Protein AF-A0A139DGC3-F1 (afdb_monomer)

Radius of gyration: 12.42 Å; Cα contacts (8 Å, |Δi|>4): 43; chains: 1; bounding box: 24×18×41 Å

Mean predicted aligned error: 3.16 Å

Sequence (75 aa):
MAFECVLKAWEDHQSELRRYLVSRLPDPAMADDFLQDVFCRAMRAGQTFCELDNPRAWLFRVARNALTDNIRLRK

Structure (mmCIF, N/CA/C/O backbone):
data_AF-A0A139DGC3-F1
#
_entry.id   AF-A0A139DGC3-F1
#
loop_
_atom_site.group_PDB
_atom_site.id
_atom_site.type_symbol
_atom_site.label_atom_id
_atom_site.label_alt_id
_atom_site.label_comp_id
_atom_site.label_asym_id
_atom_site.label_entity_id
_atom_site.label_seq_id
_atom_site.pdbx_PDB_ins_code
_atom_site.Cartn_x
_atom_site.Cartn_y
_atom_site.Cartn_z
_atom_site.occupancy
_atom_site.B_iso_or_equiv
_atom_site.auth_seq_id
_atom_site.auth_comp_id
_atom_site.auth_asym_id
_atom_site.auth_atom_id
_atom_site.pdbx_PDB_model_num
ATOM 1 N N . MET A 1 1 ? -0.109 8.806 19.276 1.00 53.34 1 MET A N 1
ATOM 2 C CA . MET A 1 1 ? 0.194 9.516 18.008 1.00 53.34 1 MET A CA 1
ATOM 3 C C . MET A 1 1 ? -0.877 9.161 16.989 1.00 53.34 1 MET A C 1
ATOM 5 O O . MET A 1 1 ? -1.534 8.145 17.181 1.00 53.34 1 MET A O 1
ATOM 9 N N . ALA A 1 2 ? -1.100 9.983 15.960 1.00 69.31 2 ALA A N 1
ATOM 10 C CA . ALA A 1 2 ? -2.094 9.670 14.933 1.00 69.31 2 ALA A CA 1
ATOM 11 C C . ALA A 1 2 ? -1.818 8.280 14.315 1.00 69.31 2 ALA A C 1
ATOM 13 O O . ALA A 1 2 ? -0.718 8.025 13.835 1.00 69.31 2 ALA A O 1
ATOM 14 N N . PHE A 1 3 ? -2.822 7.403 14.407 1.00 83.56 3 PHE A N 1
ATOM 15 C CA . PHE A 1 3 ? -2.944 6.067 13.804 1.00 83.56 3 PHE A CA 1
ATOM 16 C C . PHE A 1 3 ? -1.772 5.083 14.008 1.00 83.56 3 PHE A C 1
ATOM 18 O O . PHE A 1 3 ? -1.207 4.560 13.051 1.00 83.56 3 PHE A O 1
ATOM 25 N N . GLU A 1 4 ? -1.470 4.736 15.264 1.00 92.19 4 GLU A N 1
ATOM 26 C CA . GLU A 1 4 ? -0.507 3.671 15.622 1.00 92.19 4 GLU 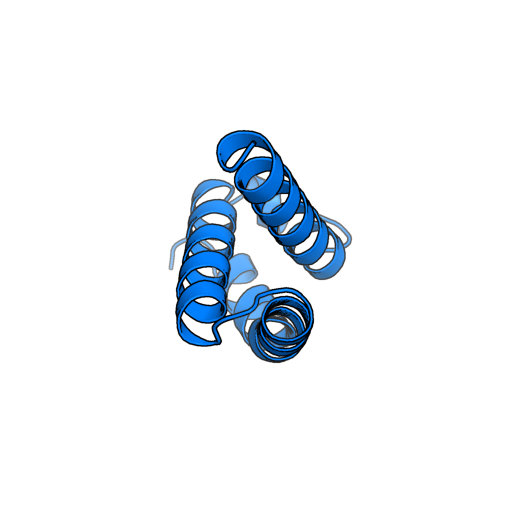A CA 1
ATOM 27 C C . GLU A 1 4 ? -0.813 2.318 14.947 1.00 92.19 4 GLU A C 1
ATOM 29 O O . GLU A 1 4 ? 0.102 1.599 14.552 1.00 92.19 4 GLU A O 1
ATOM 34 N N . CYS A 1 5 ? -2.096 2.014 14.717 1.00 94.88 5 CYS A N 1
ATOM 35 C CA . CYS A 1 5 ? -2.532 0.828 13.974 1.00 94.88 5 CYS A CA 1
ATOM 36 C C . CYS A 1 5 ? -1.938 0.773 12.548 1.00 94.88 5 CYS A C 1
ATOM 38 O O . CYS A 1 5 ? -1.573 -0.301 12.070 1.00 94.88 5 CYS A O 1
ATOM 40 N N . VAL A 1 6 ? -1.824 1.930 11.876 1.00 96.56 6 VAL A N 1
ATOM 41 C CA . VAL A 1 6 ? -1.328 2.035 10.499 1.00 96.56 6 VAL A CA 1
ATOM 42 C C . VAL A 1 6 ? 0.166 1.785 10.503 1.00 96.56 6 VAL A C 1
ATOM 44 O O . VAL A 1 6 ? 0.644 0.997 9.695 1.00 96.56 6 VAL A O 1
ATOM 47 N N . LEU A 1 7 ? 0.892 2.411 11.434 1.00 96.06 7 LEU A N 1
ATOM 48 C CA . LEU A 1 7 ? 2.335 2.224 11.572 1.00 96.06 7 LEU A CA 1
ATOM 49 C C . LEU A 1 7 ? 2.681 0.767 11.875 1.00 96.06 7 LEU A C 1
ATOM 51 O O . LEU A 1 7 ? 3.563 0.217 11.224 1.00 96.06 7 LEU A O 1
ATOM 55 N N . LYS A 1 8 ? 1.937 0.124 12.781 1.00 96.44 8 LYS A N 1
ATOM 56 C CA . LYS A 1 8 ? 2.120 -1.293 13.105 1.00 96.44 8 LYS A CA 1
ATOM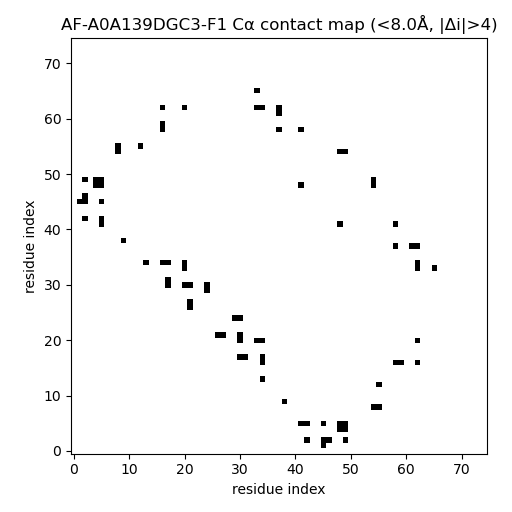 57 C C . LYS A 1 8 ? 1.897 -2.193 11.889 1.00 96.44 8 LYS A C 1
ATOM 59 O O . LYS A 1 8 ? 2.780 -2.955 11.515 1.00 96.44 8 LYS A O 1
ATOM 64 N N . ALA A 1 9 ? 0.752 -2.053 11.219 1.00 97.19 9 ALA A N 1
ATOM 65 C CA . ALA A 1 9 ? 0.473 -2.828 10.012 1.00 97.19 9 ALA A CA 1
ATOM 66 C C . ALA A 1 9 ? 1.495 -2.550 8.896 1.00 97.19 9 ALA A C 1
ATOM 68 O O . ALA A 1 9 ? 1.821 -3.435 8.106 1.00 97.19 9 ALA A O 1
ATOM 69 N N . TRP A 1 10 ? 1.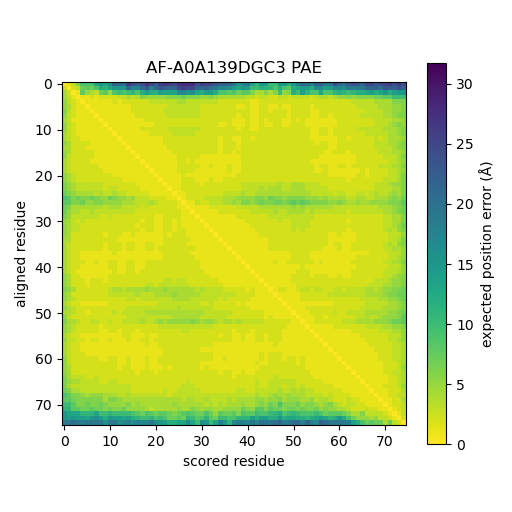998 -1.319 8.809 1.00 97.69 10 TRP A N 1
ATOM 70 C CA . TRP A 1 10 ? 3.026 -0.954 7.847 1.00 97.69 10 TRP A CA 1
ATOM 71 C C . TRP A 1 10 ? 4.358 -1.638 8.150 1.00 97.69 10 TRP A C 1
ATOM 73 O O . TRP A 1 10 ? 4.945 -2.233 7.250 1.00 97.69 10 TRP A O 1
ATOM 83 N N . GLU A 1 11 ? 4.816 -1.600 9.399 1.00 97.38 11 GLU A N 1
ATOM 84 C CA . GLU A 1 11 ? 6.045 -2.263 9.840 1.00 97.38 11 GLU A CA 1
ATOM 85 C C . GLU A 1 11 ? 6.004 -3.771 9.555 1.00 97.38 11 GLU A C 1
ATOM 87 O O . GLU A 1 11 ? 6.949 -4.312 8.973 1.00 97.38 11 GLU A O 1
ATOM 92 N N . ASP A 1 12 ? 4.865 -4.407 9.836 1.00 97.88 12 ASP A N 1
ATOM 93 C CA . ASP A 1 12 ? 4.651 -5.841 9.627 1.00 97.88 12 ASP A CA 1
ATOM 94 C C . ASP A 1 12 ? 4.664 -6.241 8.134 1.00 97.88 12 ASP A C 1
ATOM 96 O O . ASP A 1 12 ? 5.111 -7.337 7.780 1.00 97.88 12 ASP A O 1
ATOM 100 N N . HIS A 1 13 ? 4.192 -5.367 7.231 1.00 98.25 13 HIS A N 1
ATOM 101 C CA . HIS A 1 13 ? 3.878 -5.750 5.844 1.00 98.25 13 HIS A CA 1
ATOM 102 C C . HIS A 1 13 ? 4.654 -5.004 4.745 1.00 98.25 13 HIS A C 1
ATOM 104 O O . HIS A 1 13 ? 4.665 -5.460 3.597 1.00 98.25 13 HIS A O 1
ATOM 110 N N . GLN A 1 14 ? 5.352 -3.900 5.035 1.00 97.56 14 GLN A N 1
ATOM 111 C CA . GLN A 1 14 ? 6.013 -3.098 3.992 1.00 97.56 14 GLN A CA 1
ATOM 112 C C . GLN A 1 14 ? 7.058 -3.892 3.199 1.00 97.56 14 GLN A C 1
ATOM 114 O O . GLN A 1 14 ? 7.171 -3.749 1.983 1.00 97.56 14 GLN A O 1
ATOM 119 N N . SER A 1 15 ? 7.796 -4.782 3.867 1.00 97.75 15 SER A N 1
ATOM 120 C CA . SER A 1 15 ? 8.898 -5.523 3.248 1.00 97.75 15 SER A CA 1
ATOM 121 C C . SER A 1 15 ? 8.396 -6.530 2.215 1.00 97.75 15 SER A C 1
ATOM 123 O O . SER A 1 15 ? 8.987 -6.685 1.146 1.00 97.75 15 SER A O 1
ATOM 125 N N . GLU A 1 16 ? 7.294 -7.223 2.508 1.00 97.88 16 GLU A N 1
ATOM 126 C CA . GLU A 1 16 ? 6.672 -8.133 1.543 1.00 97.88 16 GLU A CA 1
ATOM 127 C C . GLU A 1 16 ? 5.940 -7.382 0.429 1.00 97.88 16 GLU A C 1
ATOM 129 O O . GLU A 1 16 ? 5.991 -7.812 -0.725 1.00 97.88 16 GLU A O 1
ATOM 134 N N . LEU A 1 17 ? 5.327 -6.238 0.744 1.00 97.81 17 LEU A N 1
ATOM 135 C CA . LEU A 1 17 ? 4.658 -5.396 -0.238 1.00 97.81 17 LEU A CA 1
ATOM 136 C C . LEU A 1 17 ? 5.662 -4.832 -1.249 1.00 97.81 17 LEU A C 1
ATOM 138 O O . LEU A 1 17 ? 5.422 -4.886 -2.455 1.00 97.81 17 LEU A O 1
ATOM 142 N N . ARG A 1 18 ? 6.830 -4.386 -0.773 1.00 97.50 18 ARG A N 1
ATOM 143 C CA . ARG A 1 18 ? 7.941 -3.945 -1.619 1.00 97.50 18 ARG A CA 1
ATOM 144 C C . ARG A 1 18 ? 8.427 -5.061 -2.537 1.00 97.50 18 ARG A C 1
ATOM 146 O O . ARG A 1 18 ? 8.547 -4.846 -3.738 1.00 97.50 18 ARG A O 1
ATOM 153 N N . ARG A 1 19 ? 8.662 -6.271 -2.006 1.00 97.44 19 ARG A N 1
ATOM 154 C CA . ARG A 1 19 ? 9.058 -7.435 -2.828 1.00 97.44 19 ARG A CA 1
ATOM 155 C C . ARG A 1 19 ? 8.023 -7.744 -3.911 1.00 97.44 19 ARG A C 1
ATOM 157 O O . ARG A 1 19 ? 8.391 -8.007 -5.054 1.00 97.44 19 ARG A O 1
ATOM 164 N N . TYR A 1 20 ? 6.739 -7.671 -3.568 1.00 96.94 20 TYR A N 1
ATOM 165 C CA . TYR A 1 20 ? 5.651 -7.826 -4.528 1.00 96.94 20 TYR A CA 1
ATOM 166 C C . TYR A 1 20 ? 5.696 -6.756 -5.630 1.00 96.94 20 TYR A C 1
ATOM 168 O O . TYR A 1 20 ? 5.626 -7.107 -6.808 1.00 96.94 20 TYR A O 1
ATOM 176 N N . LEU A 1 21 ? 5.873 -5.479 -5.280 1.00 96.38 21 LEU A N 1
ATOM 177 C CA . LEU A 1 21 ? 5.949 -4.374 -6.242 1.00 96.38 21 LEU A CA 1
ATOM 178 C C . LEU A 1 21 ? 7.167 -4.486 -7.169 1.00 96.38 21 LEU A C 1
ATOM 180 O O . LEU A 1 21 ? 7.009 -4.392 -8.385 1.00 96.38 21 LEU A O 1
ATOM 184 N N . VAL A 1 22 ? 8.352 -4.772 -6.620 1.00 96.69 22 VAL A N 1
ATOM 185 C CA . VAL A 1 22 ? 9.590 -4.968 -7.397 1.00 96.69 22 VAL A CA 1
ATOM 186 C C . VAL A 1 22 ? 9.431 -6.097 -8.419 1.00 96.69 22 VAL A C 1
ATOM 188 O O . VAL A 1 22 ? 9.908 -5.980 -9.538 1.00 96.69 22 VAL A O 1
ATOM 191 N N . SER A 1 23 ? 8.699 -7.167 -8.090 1.00 95.25 23 SER A N 1
ATOM 192 C CA . SER A 1 23 ? 8.453 -8.270 -9.036 1.00 95.25 23 SER A CA 1
ATOM 193 C C . SER A 1 23 ? 7.527 -7.915 -10.212 1.00 95.25 23 SER A C 1
ATOM 195 O O . SER A 1 23 ? 7.372 -8.715 -11.135 1.00 95.25 23 SER A O 1
ATOM 197 N N . ARG A 1 24 ? 6.858 -6.755 -10.173 1.00 93.38 24 ARG A N 1
ATOM 198 C CA . ARG A 1 24 ? 5.842 -6.332 -11.154 1.00 93.38 24 ARG A CA 1
ATOM 199 C C . ARG A 1 24 ? 6.202 -5.065 -11.913 1.00 93.38 24 ARG A C 1
ATOM 201 O O . ARG A 1 24 ? 5.528 -4.752 -12.892 1.00 93.38 24 ARG A O 1
ATOM 208 N N . LEU A 1 25 ? 7.217 -4.343 -11.460 1.00 91.81 25 LEU A N 1
ATOM 209 C CA . LEU A 1 25 ? 7.659 -3.095 -12.055 1.00 91.81 25 LEU A CA 1
ATOM 210 C C . LEU A 1 25 ? 9.019 -3.291 -12.729 1.00 91.81 25 LEU A C 1
ATOM 212 O O . LEU A 1 25 ? 9.839 -4.060 -12.235 1.00 91.81 25 LEU A O 1
ATOM 216 N N . PRO A 1 26 ? 9.268 -2.608 -13.858 1.00 89.50 26 PRO A N 1
ATOM 217 C CA . PRO A 1 26 ? 10.530 -2.732 -14.582 1.00 89.50 26 PRO A CA 1
ATOM 218 C C . PRO A 1 26 ? 11.704 -2.056 -13.857 1.00 89.50 26 PRO A C 1
ATOM 220 O O . PRO A 1 26 ? 12.853 -2.360 -14.156 1.00 89.50 26 PRO A O 1
ATOM 223 N N . ASP A 1 27 ? 11.416 -1.147 -12.922 1.00 90.56 27 ASP A N 1
ATOM 224 C CA . ASP A 1 27 ? 12.400 -0.363 -12.182 1.00 90.56 27 ASP A CA 1
ATOM 225 C C . ASP A 1 27 ? 12.117 -0.445 -10.667 1.00 90.56 27 ASP A C 1
ATOM 227 O O . ASP A 1 27 ? 11.000 -0.128 -10.235 1.00 90.56 27 ASP A O 1
ATOM 231 N N . PRO A 1 28 ? 13.100 -0.853 -9.842 1.00 90.69 28 PRO A N 1
ATOM 232 C CA . PRO A 1 28 ? 12.990 -0.822 -8.388 1.00 90.69 28 PRO A CA 1
ATOM 233 C C . PRO A 1 28 ? 12.672 0.560 -7.804 1.00 90.69 28 PRO A C 1
ATOM 235 O O . PRO A 1 28 ? 11.959 0.618 -6.807 1.00 90.69 28 PRO A O 1
ATOM 238 N N . ALA A 1 29 ? 13.141 1.657 -8.411 1.00 92.81 29 ALA A N 1
ATOM 239 C CA . ALA A 1 29 ? 12.846 3.004 -7.917 1.00 92.81 29 ALA A CA 1
ATOM 240 C C . ALA A 1 29 ? 11.348 3.321 -8.025 1.00 92.81 29 ALA A C 1
ATOM 242 O O . ALA A 1 29 ? 10.748 3.825 -7.078 1.00 92.81 29 ALA A O 1
ATOM 243 N N . MET A 1 30 ? 10.705 2.896 -9.120 1.00 93.50 30 MET A N 1
ATOM 244 C CA . MET A 1 30 ? 9.249 2.980 -9.229 1.00 93.50 30 MET A CA 1
ATOM 245 C C . MET A 1 30 ? 8.569 2.200 -8.100 1.00 93.50 30 MET A C 1
ATOM 247 O O . MET A 1 30 ? 7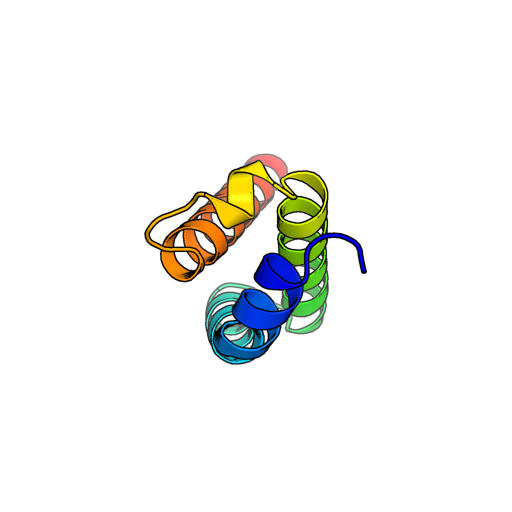.583 2.667 -7.543 1.00 93.50 30 MET A O 1
ATOM 251 N N . ALA A 1 31 ? 9.068 1.013 -7.739 1.00 95.25 31 ALA A N 1
ATOM 252 C CA . ALA A 1 31 ? 8.468 0.233 -6.658 1.00 95.25 31 ALA A CA 1
ATOM 253 C C . ALA A 1 31 ? 8.483 0.979 -5.317 1.00 95.25 31 ALA A C 1
ATOM 255 O O . ALA A 1 31 ? 7.509 0.871 -4.571 1.00 95.25 31 ALA A O 1
ATOM 256 N N . ASP A 1 32 ? 9.532 1.754 -5.045 1.00 95.06 32 ASP A N 1
ATOM 257 C CA . ASP A 1 32 ? 9.629 2.584 -3.845 1.00 95.06 32 ASP A CA 1
ATOM 258 C C . ASP A 1 32 ? 8.629 3.761 -3.883 1.00 95.06 32 ASP A C 1
ATOM 260 O O . ASP A 1 32 ? 7.948 4.003 -2.883 1.00 95.06 32 ASP A O 1
ATOM 264 N N . ASP A 1 33 ? 8.411 4.390 -5.045 1.00 95.00 33 ASP A N 1
ATOM 265 C CA . ASP A 1 33 ? 7.369 5.419 -5.223 1.00 95.00 33 ASP A CA 1
ATOM 266 C C . ASP A 1 33 ? 5.954 4.857 -4.988 1.00 95.00 33 ASP A C 1
ATOM 268 O O . ASP A 1 33 ? 5.131 5.443 -4.277 1.00 95.00 33 ASP A O 1
ATOM 272 N N . PHE A 1 34 ? 5.657 3.683 -5.556 1.00 96.12 34 PHE A N 1
ATOM 273 C CA . PHE A 1 34 ? 4.378 3.000 -5.341 1.00 96.12 34 PHE A CA 1
ATOM 274 C C . PHE A 1 34 ? 4.178 2.615 -3.880 1.00 96.12 34 PHE A C 1
ATOM 276 O O . PHE A 1 34 ? 3.072 2.741 -3.351 1.00 96.12 34 PHE A O 1
ATOM 283 N N . LEU A 1 35 ? 5.236 2.133 -3.230 1.00 96.94 35 LEU A N 1
ATOM 284 C CA . LEU A 1 35 ? 5.203 1.787 -1.820 1.00 96.94 35 LEU A CA 1
ATOM 285 C C . LEU A 1 35 ? 4.862 3.029 -0.982 1.00 96.94 35 LEU A C 1
ATOM 287 O O . LEU A 1 35 ? 3.973 2.969 -0.131 1.00 96.94 35 LEU A O 1
ATOM 291 N N . GLN A 1 36 ? 5.482 4.172 -1.278 1.00 96.44 36 GLN A N 1
ATOM 292 C CA . GLN A 1 36 ? 5.189 5.432 -0.600 1.00 96.44 36 GLN A CA 1
ATOM 293 C C . GLN A 1 36 ? 3.737 5.898 -0.810 1.00 96.44 36 GLN A C 1
ATOM 295 O O . GLN A 1 36 ? 3.091 6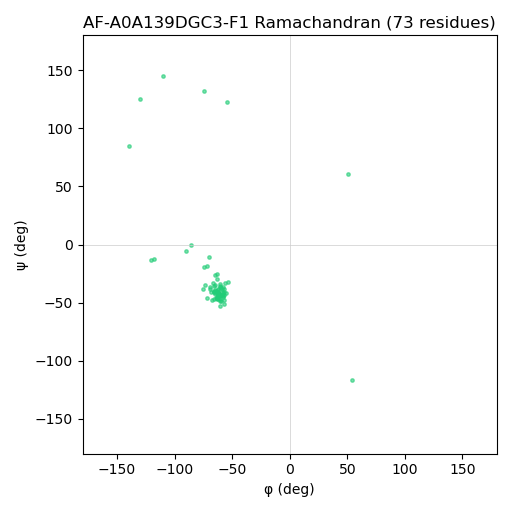.330 0.147 1.00 96.44 36 GLN A O 1
ATOM 300 N N . ASP A 1 37 ? 3.182 5.774 -2.020 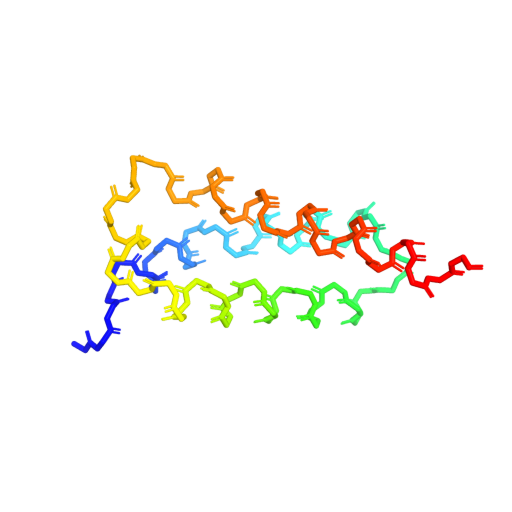1.00 96.75 37 ASP A N 1
ATOM 301 C CA . ASP A 1 37 ? 1.774 6.120 -2.279 1.00 96.75 37 ASP A CA 1
ATOM 302 C C . ASP A 1 37 ? 0.809 5.237 -1.470 1.00 96.75 37 ASP A C 1
ATOM 304 O O . ASP A 1 37 ? -0.146 5.738 -0.868 1.00 96.75 37 ASP A O 1
ATOM 308 N N . VAL A 1 38 ? 1.076 3.929 -1.377 1.00 97.56 38 VAL A N 1
ATOM 309 C CA . VAL A 1 38 ? 0.254 3.018 -0.561 1.00 97.56 38 VAL A CA 1
ATOM 310 C C . VAL A 1 38 ? 0.289 3.426 0.914 1.00 97.56 38 VAL A C 1
ATOM 312 O O . VAL A 1 38 ? -0.768 3.473 1.548 1.00 97.56 38 VAL A O 1
ATOM 315 N N . PHE A 1 39 ? 1.462 3.781 1.448 1.00 97.44 39 PHE A N 1
ATOM 316 C CA . PHE A 1 39 ? 1.582 4.280 2.820 1.00 97.44 39 PHE A CA 1
ATOM 317 C C . PHE A 1 39 ? 0.772 5.560 3.036 1.00 97.44 39 PHE A C 1
ATOM 319 O O . PHE A 1 39 ? -0.024 5.647 3.971 1.00 97.44 39 PHE A O 1
ATOM 326 N N . CYS A 1 40 ? 0.907 6.537 2.135 1.00 96.81 40 CYS A N 1
ATOM 327 C CA . CYS A 1 40 ? 0.149 7.784 2.192 1.00 96.81 40 CYS A CA 1
ATOM 328 C C . CYS A 1 40 ? -1.365 7.534 2.186 1.00 96.81 40 CYS A C 1
ATOM 330 O O . CYS A 1 40 ? -2.103 8.176 2.936 1.00 96.81 40 CYS A O 1
ATOM 332 N N . ARG A 1 41 ? -1.849 6.586 1.375 1.00 97.12 41 ARG A N 1
ATOM 333 C CA . ARG A 1 41 ? -3.267 6.194 1.357 1.00 97.12 41 ARG A CA 1
ATOM 334 C C . ARG A 1 41 ? -3.698 5.530 2.664 1.00 97.12 41 ARG A C 1
ATOM 336 O O . ARG A 1 41 ? -4.787 5.837 3.139 1.00 97.12 41 ARG A O 1
ATOM 343 N N . ALA A 1 42 ? -2.865 4.676 3.260 1.00 97.12 42 ALA A N 1
ATOM 344 C CA . ALA A 1 42 ? -3.149 4.064 4.561 1.00 97.12 42 ALA A CA 1
ATOM 345 C C . ALA A 1 42 ? -3.243 5.124 5.674 1.00 97.12 42 ALA A C 1
ATOM 347 O O . ALA A 1 42 ? -4.215 5.152 6.426 1.00 97.12 42 ALA A O 1
ATOM 348 N N . MET A 1 43 ? -2.297 6.067 5.712 1.00 96.56 43 MET A N 1
ATOM 349 C CA . MET A 1 43 ? -2.299 7.177 6.672 1.00 96.56 43 MET A CA 1
ATOM 350 C C . MET A 1 43 ? -3.519 8.094 6.508 1.00 96.56 43 MET A C 1
ATOM 352 O O . MET A 1 43 ? -4.086 8.539 7.503 1.00 96.56 43 MET A O 1
ATOM 356 N N . ARG A 1 44 ? -3.956 8.354 5.266 1.00 96.00 44 ARG A N 1
ATOM 357 C CA . ARG A 1 44 ? -5.179 9.127 4.980 1.00 96.00 44 ARG A CA 1
ATOM 358 C C . ARG A 1 44 ? -6.454 8.385 5.378 1.00 96.00 44 ARG A C 1
ATOM 360 O O . ARG A 1 44 ? -7.396 9.026 5.828 1.00 96.00 44 ARG A O 1
ATOM 367 N N . ALA A 1 45 ? -6.493 7.063 5.204 1.00 95.62 45 ALA A N 1
ATOM 368 C CA . ALA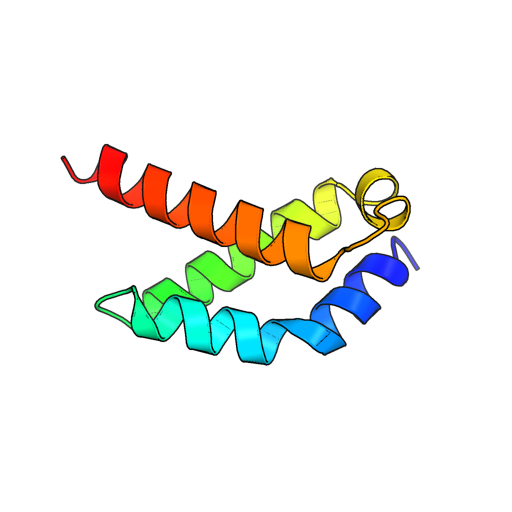 A 1 45 ? -7.616 6.240 5.645 1.00 95.62 45 ALA A CA 1
ATOM 369 C C . ALA A 1 45 ? -7.745 6.243 7.179 1.00 95.62 45 ALA A C 1
ATOM 371 O O . ALA A 1 45 ? -8.861 6.255 7.706 1.00 95.62 45 ALA A O 1
ATOM 372 N N . GLY A 1 46 ? -6.615 6.289 7.892 1.00 94.31 46 GLY A N 1
ATOM 373 C CA . GLY A 1 46 ? -6.561 6.547 9.328 1.00 94.31 46 GLY A CA 1
ATOM 374 C C . GLY A 1 46 ? -7.441 5.589 10.129 1.00 94.31 46 GLY A C 1
ATOM 375 O O . GLY A 1 46 ? -7.236 4.378 10.098 1.00 94.31 46 GLY A O 1
ATOM 376 N N . GLN A 1 47 ? -8.455 6.120 10.812 1.00 94.31 47 GLN A N 1
ATOM 377 C CA . GLN A 1 47 ? -9.363 5.325 11.643 1.00 94.31 47 GLN A CA 1
ATOM 378 C C . GLN A 1 47 ? -10.088 4.226 10.849 1.00 94.31 47 GLN A C 1
ATOM 380 O O . GLN A 1 47 ? -10.193 3.101 11.325 1.00 94.31 47 GLN A O 1
ATOM 385 N N . THR A 1 48 ? -10.498 4.508 9.608 1.00 95.38 48 THR A N 1
ATOM 386 C CA . THR A 1 48 ? -11.162 3.502 8.755 1.00 95.38 48 THR A CA 1
ATOM 387 C C . THR A 1 48 ? -10.239 2.340 8.392 1.00 95.38 48 THR A C 1
ATOM 389 O O . THR A 1 48 ? -10.709 1.235 8.145 1.00 95.38 48 THR A O 1
ATOM 392 N N . PHE A 1 49 ? -8.921 2.567 8.380 1.00 96.75 49 PHE A N 1
ATOM 393 C CA . PHE A 1 49 ? -7.939 1.498 8.229 1.00 96.75 49 PHE A CA 1
ATOM 394 C C . PHE A 1 49 ? -7.791 0.691 9.525 1.00 96.75 49 PHE A C 1
ATOM 396 O O . PHE A 1 49 ? -7.669 -0.530 9.466 1.00 96.75 49 PHE A O 1
ATOM 403 N N . CYS A 1 50 ? -7.835 1.347 10.691 1.00 94.69 50 CYS A N 1
ATOM 404 C CA . CYS A 1 50 ? -7.764 0.667 11.990 1.00 94.69 50 CYS A CA 1
ATOM 405 C C . CYS A 1 50 ? -8.936 -0.289 12.245 1.00 94.69 50 CYS A C 1
ATOM 407 O O . CYS A 1 50 ? -8.795 -1.220 13.030 1.00 94.69 50 CYS A O 1
ATOM 409 N N . GLU A 1 51 ? -10.079 -0.057 11.604 1.00 96.12 51 GLU A N 1
ATOM 410 C CA . GLU A 1 51 ? -11.286 -0.882 11.731 1.00 96.12 51 GLU A CA 1
ATOM 411 C C . GLU A 1 51 ? -11.299 -2.086 10.775 1.00 96.12 51 GLU A C 1
ATOM 413 O O . GLU A 1 51 ? -12.247 -2.866 10.770 1.00 96.12 51 GLU A O 1
ATOM 418 N N . LEU A 1 52 ? -10.260 -2.259 9.951 1.00 96.38 52 LEU A N 1
ATOM 419 C CA . LEU A 1 52 ? -10.169 -3.383 9.025 1.00 96.38 52 LEU A CA 1
ATOM 420 C C . LEU A 1 52 ? -9.835 -4.687 9.754 1.00 96.38 52 LEU A C 1
ATOM 422 O O . LEU A 1 52 ? -8.819 -4.779 10.437 1.00 96.38 52 LEU A O 1
ATOM 426 N N . ASP A 1 53 ? -10.585 -5.746 9.446 1.00 96.25 53 ASP A N 1
ATOM 427 C CA . ASP A 1 53 ? -10.263 -7.108 9.899 1.00 96.25 53 ASP A CA 1
ATOM 428 C C . ASP A 1 53 ? -8.920 -7.614 9.343 1.00 96.25 53 ASP A C 1
ATOM 430 O O . ASP A 1 53 ? -8.251 -8.452 9.944 1.00 96.25 53 ASP A O 1
ATOM 434 N N . ASN A 1 54 ? -8.526 -7.136 8.154 1.00 97.06 54 ASN A N 1
ATOM 435 C CA . ASN A 1 54 ? -7.295 -7.561 7.489 1.00 97.06 54 ASN A CA 1
ATOM 436 C C . ASN A 1 54 ? -6.553 -6.386 6.819 1.00 97.06 54 ASN A C 1
ATOM 438 O O . ASN A 1 54 ? -6.691 -6.164 5.605 1.00 97.06 54 ASN A O 1
ATOM 442 N N . PRO A 1 55 ? -5.723 -5.659 7.590 1.00 97.12 55 PRO A N 1
ATOM 443 C CA . PRO A 1 55 ? -4.895 -4.559 7.093 1.00 97.12 55 PRO A CA 1
ATOM 444 C C . PRO A 1 55 ? -3.984 -4.967 5.928 1.00 97.12 55 PRO A C 1
ATOM 446 O O . PRO A 1 55 ? -3.894 -4.263 4.920 1.00 97.12 55 PRO A O 1
ATOM 449 N N . ARG A 1 56 ? -3.371 -6.157 6.005 1.00 97.88 56 ARG A N 1
ATOM 450 C CA . ARG A 1 56 ? -2.515 -6.705 4.944 1.00 9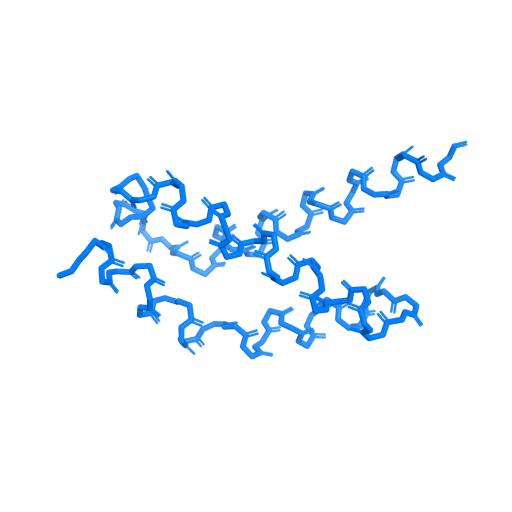7.88 56 ARG A CA 1
ATOM 451 C C . ARG A 1 56 ? -3.254 -6.808 3.612 1.00 97.88 56 ARG A C 1
ATOM 453 O O . ARG A 1 56 ? -2.762 -6.340 2.587 1.00 97.88 56 ARG A O 1
ATOM 460 N N . ALA A 1 57 ? -4.440 -7.415 3.606 1.00 98.31 57 ALA A N 1
ATOM 461 C CA . ALA A 1 57 ? -5.222 -7.598 2.385 1.00 98.31 57 ALA A CA 1
ATOM 462 C C . ALA A 1 57 ? -5.593 -6.255 1.742 1.00 98.31 57 ALA A C 1
ATOM 464 O O . ALA A 1 57 ? -5.576 -6.128 0.514 1.00 98.31 57 ALA A O 1
ATOM 465 N N . TRP A 1 58 ? -5.887 -5.244 2.562 1.00 98.31 58 TRP A N 1
ATOM 466 C CA . TRP A 1 58 ? -6.149 -3.892 2.086 1.00 98.31 58 TRP A CA 1
ATOM 467 C C . TRP A 1 58 ? -4.908 -3.257 1.448 1.00 98.31 58 TRP A C 1
ATOM 469 O O . TRP A 1 58 ? -5.006 -2.761 0.326 1.00 98.31 58 TRP A O 1
ATOM 479 N N . LEU A 1 59 ? -3.735 -3.347 2.087 1.00 98.38 59 LEU A N 1
ATOM 480 C CA . LEU A 1 59 ? -2.478 -2.799 1.552 1.00 98.38 59 LEU A CA 1
ATOM 481 C C . LEU A 1 59 ? -2.155 -3.373 0.164 1.00 98.38 59 LEU A C 1
ATOM 483 O O . LEU A 1 59 ? -1.904 -2.629 -0.787 1.00 98.38 59 LEU A O 1
ATOM 487 N N . PHE A 1 60 ? -2.254 -4.695 0.010 1.00 98.25 60 PHE A N 1
ATOM 488 C CA . PHE A 1 60 ? -2.035 -5.357 -1.279 1.00 98.25 60 PHE A CA 1
ATOM 489 C C . PHE A 1 60 ? -3.096 -4.993 -2.326 1.00 98.25 60 PHE A C 1
ATOM 491 O O . PHE A 1 60 ? -2.774 -4.863 -3.510 1.00 98.25 60 PHE A O 1
ATOM 498 N N . ARG A 1 61 ? -4.358 -4.802 -1.916 1.00 98.06 61 ARG A N 1
ATOM 499 C CA . ARG A 1 61 ? -5.425 -4.338 -2.816 1.00 98.06 61 ARG A CA 1
ATOM 500 C C . ARG A 1 61 ? -5.115 -2.943 -3.350 1.00 98.06 61 ARG A C 1
ATOM 502 O O . ARG A 1 61 ? -5.206 -2.729 -4.556 1.00 98.06 61 ARG A O 1
ATOM 509 N N . VAL A 1 62 ? -4.720 -2.017 -2.481 1.00 97.69 62 VAL A N 1
ATOM 510 C CA . VAL A 1 62 ? -4.375 -0.644 -2.873 1.00 97.69 62 VAL A CA 1
ATOM 511 C C . VAL A 1 62 ? -3.163 -0.627 -3.801 1.00 97.69 62 VAL A C 1
ATOM 513 O O . VAL A 1 62 ? -3.231 -0.001 -4.857 1.00 97.69 62 VAL A O 1
ATOM 516 N N . ALA A 1 63 ? -2.112 -1.386 -3.483 1.00 97.31 63 ALA A N 1
ATOM 517 C CA . ALA A 1 63 ? -0.944 -1.531 -4.351 1.00 97.31 63 ALA A CA 1
ATOM 518 C C . ALA A 1 63 ? -1.313 -2.076 -5.741 1.00 97.31 63 ALA A C 1
ATOM 520 O O . ALA A 1 63 ? -0.880 -1.551 -6.766 1.00 97.31 63 ALA A O 1
ATOM 521 N N . ARG A 1 64 ? -2.167 -3.106 -5.805 1.00 96.50 64 ARG A N 1
ATOM 522 C CA . ARG A 1 64 ? -2.646 -3.672 -7.075 1.00 96.50 64 ARG A CA 1
ATOM 523 C C . ARG A 1 64 ? -3.478 -2.675 -7.885 1.00 96.50 64 ARG A C 1
ATOM 525 O O . ARG A 1 64 ? -3.342 -2.637 -9.110 1.00 96.50 64 ARG A O 1
ATOM 532 N N . ASN A 1 65 ? -4.330 -1.894 -7.226 1.00 95.69 65 ASN A N 1
ATOM 533 C CA . ASN A 1 65 ? -5.121 -0.860 -7.890 1.00 95.69 65 ASN A CA 1
ATOM 534 C C . ASN A 1 65 ? -4.202 0.209 -8.487 1.00 95.69 65 ASN A C 1
ATOM 536 O O . ASN A 1 65 ? -4.314 0.494 -9.674 1.00 95.69 65 ASN A O 1
ATOM 540 N N . ALA A 1 66 ? -3.221 0.688 -7.718 1.00 92.38 66 ALA A N 1
ATOM 541 C CA . ALA A 1 66 ? -2.241 1.655 -8.199 1.00 92.38 66 ALA A CA 1
ATOM 542 C C . ALA A 1 66 ? -1.474 1.134 -9.430 1.00 92.38 66 ALA A C 1
ATOM 544 O O . ALA A 1 66 ? -1.340 1.852 -10.421 1.00 92.38 66 ALA A O 1
ATOM 545 N N . LEU A 1 67 ? -1.016 -0.126 -9.415 1.00 93.25 67 LEU A N 1
ATOM 546 C CA . LEU A 1 67 ? -0.370 -0.744 -10.583 1.00 93.25 67 LEU A CA 1
ATOM 547 C C . LEU A 1 67 ? -1.294 -0.757 -11.809 1.00 93.25 67 LEU A C 1
ATOM 549 O O . LEU A 1 67 ? -0.864 -0.453 -12.919 1.00 93.25 67 LEU A O 1
ATOM 553 N N . THR A 1 68 ? -2.568 -1.099 -11.610 1.00 92.25 68 THR A N 1
ATOM 554 C CA . THR A 1 68 ? -3.567 -1.138 -12.689 1.00 92.25 68 THR A CA 1
ATOM 555 C C . THR A 1 68 ? -3.792 0.250 -13.283 1.00 92.25 68 THR A C 1
ATOM 557 O O . THR A 1 68 ? -3.853 0.389 -14.504 1.00 92.25 68 THR A O 1
ATOM 560 N N . ASP A 1 69 ? -3.873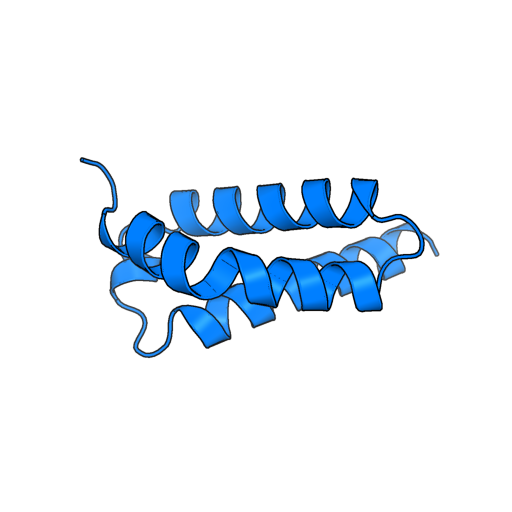 1.277 -12.439 1.00 90.44 69 ASP A N 1
ATOM 561 C CA . ASP A 1 69 ? -4.052 2.663 -12.870 1.00 90.44 69 ASP A CA 1
ATOM 562 C C . ASP A 1 69 ? -2.832 3.168 -13.651 1.00 90.44 69 ASP A C 1
ATOM 564 O O . ASP A 1 69 ? -2.986 3.779 -14.705 1.00 90.44 69 ASP A O 1
ATOM 568 N N . ASN A 1 70 ? -1.615 2.828 -13.220 1.00 87.94 70 ASN A N 1
ATOM 569 C CA . ASN A 1 70 ? -0.396 3.169 -13.958 1.00 87.94 70 ASN A CA 1
ATOM 570 C C . ASN A 1 70 ? -0.347 2.513 -15.345 1.00 87.94 70 ASN A C 1
ATOM 572 O O . ASN A 1 70 ? -0.026 3.179 -16.326 1.00 87.94 70 ASN A O 1
ATOM 576 N N . ILE A 1 71 ? -0.735 1.238 -15.448 1.00 85.12 71 ILE A N 1
ATOM 577 C CA . ILE A 1 71 ? -0.827 0.538 -16.738 1.00 85.12 71 ILE A CA 1
ATOM 578 C C . ILE A 1 71 ? -1.870 1.200 -17.646 1.00 85.12 71 ILE A C 1
ATOM 580 O O . ILE A 1 71 ? -1.645 1.311 -18.849 1.00 85.12 71 ILE A O 1
ATOM 584 N N . ARG A 1 72 ? -3.004 1.647 -17.092 1.00 85.75 72 ARG A N 1
ATOM 585 C CA . ARG A 1 72 ? -4.047 2.352 -17.855 1.00 85.75 72 ARG A CA 1
ATOM 586 C C . ARG A 1 72 ? -3.574 3.703 -18.382 1.00 85.75 72 ARG A C 1
ATOM 588 O O . ARG A 1 72 ? -3.893 4.018 -19.516 1.00 85.75 72 ARG A O 1
ATOM 595 N N . LEU A 1 73 ? -2.828 4.466 -17.585 1.00 83.81 73 LEU A N 1
ATOM 596 C CA . LEU A 1 73 ? -2.317 5.791 -17.962 1.00 83.81 73 LEU A CA 1
ATOM 597 C C . LEU A 1 73 ? -1.141 5.741 -18.950 1.00 83.81 73 LEU A C 1
ATOM 599 O O . LEU A 1 73 ? -0.829 6.749 -19.573 1.00 83.81 73 LEU A O 1
ATOM 603 N N . ARG A 1 74 ? -0.463 4.593 -19.063 1.00 73.69 74 ARG A N 1
ATOM 604 C CA . ARG A 1 74 ? 0.633 4.363 -20.020 1.00 73.69 74 ARG A CA 1
ATOM 605 C C . ARG A 1 74 ? 0.170 3.818 -21.377 1.00 73.69 74 ARG A C 1
ATOM 607 O O . ARG A 1 74 ? 1.015 3.636 -22.251 1.00 73.69 74 ARG A O 1
ATOM 614 N N . LYS A 1 75 ? -1.119 3.506 -21.531 1.00 52.19 75 LYS A N 1
ATOM 615 C CA . LYS A 1 75 ? -1.738 3.235 -22.836 1.00 52.19 75 LYS A CA 1
ATOM 616 C C . LYS A 1 75 ? -2.138 4.541 -23.500 1.00 52.19 75 LYS A C 1
ATOM 618 O O . LYS A 1 75 ? -2.026 4.584 -24.741 1.00 52.19 75 LYS A O 1
#

Secondary structure (DSSP, 8-state):
-TTHHHHHHHHHHHHHHHHHHHTTSS-HHHHHHHHHHHHHHHHHHTHHHHT-S-HHHHHHHHHHHHHHHHHHHT-

Foldseek 3Di:
DQAPVLVVLCVVALVVQLVVQVVLDPDSVVSVVLSVVLSVVSSVCGVVCSPDPDNNVSSNVSSVVVSVVVVVVVD

Solvent-accessible surface area (backbone atoms only — not comparable to full-atom values): 4300 Å² total; per-residue (Å²): 120,93,51,60,59,51,54,52,51,41,70,76,38,47,70,60,51,40,54,54,37,39,77,74,39,99,41,62,68,57,23,54,55,53,48,50,52,44,50,53,50,46,62,70,44,29,71,68,47,61,71,45,96,50,54,66,64,50,53,55,48,49,46,52,49,52,54,52,52,53,57,60,74,74,107

pLDDT: mean 93.35, std 8.43, range [52.19, 98.38]

Nearest PDB structures (foldseek):
  6dxo-assembly1_A  TM=8.337E-01  e=3.833E-03  Streptomyces venezuelae ATCC 10712
  6tyg-assembly1_F  TM=8.323E-01  e=1.968E-02  Mycobacterium tuberculosis
  7qh5-assembly2_B  TM=8.120E-01  e=5.312E-02  Streptomyces tsukubensis NRRL18488
  6in7-assembly1_B  TM=8.167E-01  e=1.045E+00  Pseudomonas aeruginosa PAO1
  8z6g-assembly1_B  TM=8.013E-01  e=2.233E+00  Pseudomonas aeruginosa